Protein AF-A0A1B9KU21-F1 (afdb_monomer)

Radius of gyration: 19.78 Å; Cα contacts (8 Å, |Δi|>4): 44; chains: 1; bounding box: 33×23×56 Å

Secondary structure (DSSP, 8-state):
------HHHHHHHHHHHHHHHHTT--HHHHHHHHHHHHHHHHHHHTT--------HHHHHHHHHHHHHHH--SS-HHHHHHHHT--

Structure (mmCIF, N/CA/C/O backbone):
data_AF-A0A1B9KU21-F1
#
_entry.id   AF-A0A1B9KU21-F1
#
loop_
_atom_site.group_PDB
_atom_site.id
_atom_site.type_symbol
_atom_site.label_atom_id
_atom_site.label_alt_id
_atom_site.label_comp_id
_atom_site.label_asym_id
_atom_site.label_entity_id
_atom_site.label_seq_id
_atom_site.pdbx_PDB_ins_code
_atom_site.Cartn_x
_atom_site.Cartn_y
_atom_site.Cartn_z
_atom_site.occupancy
_atom_site.B_iso_or_equiv
_atom_site.auth_seq_id
_atom_site.auth_comp_id
_atom_site.auth_asym_id
_atom_site.auth_atom_id
_atom_site.pdbx_PDB_model_num
ATOM 1 N N . MET A 1 1 ? -15.825 13.396 23.555 1.00 42.09 1 MET A N 1
ATOM 2 C CA . MET A 1 1 ? -14.503 13.351 22.896 1.00 42.09 1 MET A CA 1
ATOM 3 C C . MET A 1 1 ? -14.652 12.473 21.674 1.00 42.09 1 MET A C 1
ATOM 5 O O . MET A 1 1 ? -14.965 11.303 21.832 1.00 42.09 1 MET A O 1
ATOM 9 N N . GLU A 1 2 ? -14.527 13.041 20.480 1.00 54.84 2 GLU A N 1
ATOM 10 C CA . GLU A 1 2 ? -14.487 12.255 19.247 1.00 54.84 2 GLU A CA 1
ATOM 11 C C . GLU A 1 2 ? -13.105 11.590 19.176 1.00 54.84 2 GLU A C 1
ATOM 13 O O . GLU A 1 2 ? -12.084 12.280 19.204 1.00 54.84 2 GLU A O 1
ATOM 18 N N . ILE A 1 3 ? -13.055 10.257 19.198 1.00 56.38 3 ILE A N 1
ATOM 19 C CA . ILE A 1 3 ? -11.793 9.512 19.132 1.00 56.38 3 ILE A CA 1
ATOM 20 C C . ILE A 1 3 ? -11.294 9.612 17.691 1.00 56.38 3 ILE A C 1
ATOM 22 O O . ILE A 1 3 ? -11.696 8.842 16.821 1.00 56.38 3 ILE A O 1
ATOM 26 N N . LYS A 1 4 ? -10.458 10.615 17.423 1.00 67.31 4 LYS A N 1
ATOM 27 C CA . LYS A 1 4 ? -9.966 10.903 16.077 1.00 67.31 4 LYS A CA 1
ATOM 28 C C . LYS A 1 4 ? -8.663 10.145 15.828 1.00 67.31 4 LYS A C 1
ATOM 30 O O . LYS A 1 4 ? -7.627 10.455 16.412 1.00 67.31 4 LYS A O 1
ATOM 35 N N . ARG A 1 5 ? -8.725 9.127 14.968 1.00 79.19 5 ARG A N 1
ATOM 36 C CA . ARG A 1 5 ? -7.549 8.397 14.475 1.00 79.19 5 ARG A CA 1
ATOM 37 C C . ARG A 1 5 ? -6.698 9.329 13.598 1.00 79.19 5 ARG A C 1
ATOM 39 O O . ARG A 1 5 ? -7.236 10.161 12.870 1.00 79.19 5 ARG A O 1
ATOM 46 N N . HIS A 1 6 ? -5.373 9.189 13.677 1.00 87.94 6 HIS A N 1
ATOM 47 C CA . HIS A 1 6 ? -4.440 9.962 12.851 1.00 87.94 6 HIS A CA 1
ATOM 48 C C . HIS A 1 6 ? -4.718 9.746 11.353 1.00 87.94 6 HIS A C 1
ATOM 50 O O . HIS A 1 6 ? -5.001 8.622 10.936 1.00 87.94 6 HIS A O 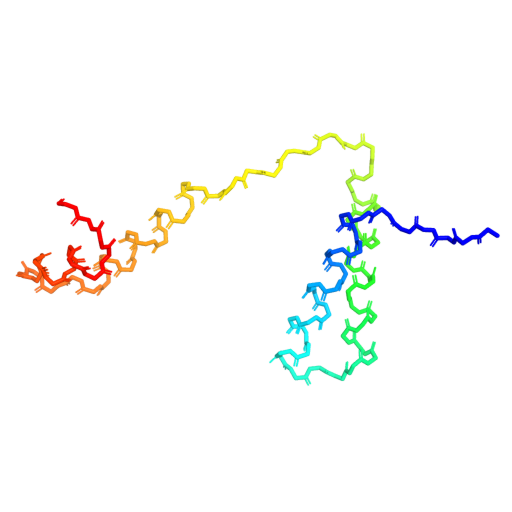1
ATOM 56 N N . GLU A 1 7 ? -4.596 10.800 10.541 1.00 89.88 7 GLU A N 1
ATOM 57 C CA . GLU A 1 7 ? -4.999 10.801 9.123 1.00 89.88 7 GLU A CA 1
ATOM 58 C C . GLU A 1 7 ? -4.351 9.671 8.317 1.00 89.88 7 GLU A C 1
ATOM 60 O O . GLU A 1 7 ? -5.043 8.971 7.581 1.00 89.88 7 GLU A O 1
ATOM 65 N N . LEU A 1 8 ? -3.053 9.415 8.527 1.00 90.12 8 LEU A N 1
ATOM 66 C CA . LEU A 1 8 ? -2.346 8.283 7.914 1.00 90.12 8 LEU A CA 1
ATOM 67 C C . LEU A 1 8 ? -3.080 6.951 8.131 1.00 90.12 8 LEU A C 1
ATOM 69 O O . LEU A 1 8 ? -3.296 6.200 7.184 1.00 90.12 8 LEU A O 1
ATOM 73 N N . PHE A 1 9 ? -3.484 6.658 9.367 1.00 92.50 9 PHE A N 1
ATOM 74 C CA . PHE A 1 9 ? -4.136 5.395 9.705 1.00 92.50 9 PHE A CA 1
ATOM 75 C C . PHE A 1 9 ? -5.570 5.329 9.178 1.00 92.50 9 PHE A C 1
ATOM 77 O O . PHE A 1 9 ? -6.040 4.249 8.831 1.00 92.50 9 PHE A O 1
ATOM 84 N N . THR A 1 10 ? -6.254 6.469 9.067 1.00 93.69 10 THR A N 1
ATOM 85 C CA . THR A 1 10 ? -7.548 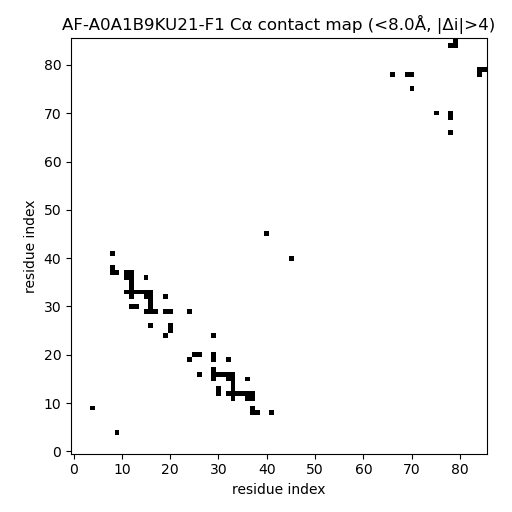6.555 8.378 1.00 93.69 10 THR A CA 1
ATOM 86 C C . THR A 1 10 ? -7.393 6.227 6.893 1.00 93.69 10 THR A C 1
ATOM 88 O O . THR A 1 10 ? -8.141 5.407 6.364 1.00 93.69 10 THR A O 1
ATOM 91 N N . HIS A 1 11 ? -6.385 6.796 6.227 1.00 94.31 11 HIS A N 1
ATOM 92 C CA . HIS A 1 11 ? -6.112 6.511 4.819 1.00 94.31 11 HIS A CA 1
ATOM 93 C C . HIS A 1 11 ? -5.732 5.049 4.582 1.00 94.31 11 HIS A C 1
ATOM 95 O O . HIS A 1 11 ? -6.288 4.432 3.678 1.00 94.31 11 HIS A O 1
ATOM 101 N N . VAL A 1 12 ? -4.851 4.478 5.410 1.00 95.00 12 VAL A N 1
ATOM 102 C CA . VAL A 1 12 ? -4.483 3.057 5.311 1.00 95.00 12 VAL A CA 1
ATOM 103 C C . VAL A 1 12 ? -5.703 2.161 5.515 1.00 95.00 12 VAL A C 1
ATOM 105 O O . VAL A 1 12 ? -5.948 1.280 4.697 1.00 95.00 12 VAL A O 1
ATOM 108 N N . SER A 1 13 ? -6.499 2.411 6.558 1.00 96.50 13 SER A N 1
ATOM 109 C CA . SER A 1 13 ? -7.705 1.626 6.844 1.00 96.50 13 SER A CA 1
ATOM 110 C C . SER A 1 13 ? -8.675 1.628 5.662 1.00 96.50 13 SER A C 1
ATOM 112 O O . SER A 1 13 ? -9.148 0.572 5.249 1.00 96.50 13 SER A O 1
ATOM 114 N N . ASN A 1 14 ? -8.939 2.802 5.085 1.00 96.38 14 ASN A N 1
ATOM 115 C CA . ASN A 1 14 ? -9.860 2.940 3.959 1.00 96.38 14 ASN A CA 1
ATOM 116 C C . ASN A 1 14 ? -9.309 2.302 2.679 1.00 96.38 14 ASN A C 1
ATOM 118 O O . ASN A 1 14 ? -10.062 1.672 1.941 1.00 96.38 14 ASN A O 1
ATOM 122 N N . GLN A 1 15 ? -8.006 2.447 2.416 1.00 97.56 15 GLN A N 1
ATOM 123 C CA . GLN A 1 15 ? -7.369 1.862 1.238 1.00 97.56 15 GLN A CA 1
ATOM 124 C C . GLN A 1 15 ? -7.394 0.329 1.295 1.00 97.56 15 GLN A C 1
ATOM 126 O O . GLN A 1 15 ? -7.777 -0.307 0.319 1.00 97.56 15 GLN A O 1
ATOM 131 N N . VAL A 1 16 ? -7.074 -0.259 2.451 1.00 97.56 16 VAL A N 1
ATOM 132 C CA . VAL A 1 16 ? -7.130 -1.715 2.656 1.00 97.56 16 VAL A CA 1
ATOM 133 C C . VAL A 1 16 ? -8.561 -2.235 2.545 1.00 97.56 16 VAL A C 1
ATOM 135 O O . VAL A 1 16 ? -8.789 -3.251 1.895 1.00 97.56 16 VAL A O 1
ATOM 138 N N . ALA A 1 17 ? -9.537 -1.541 3.138 1.00 97.50 17 ALA A N 1
ATOM 139 C CA . ALA A 1 17 ? -10.941 -1.931 3.022 1.00 97.50 17 ALA A CA 1
ATOM 140 C C . ALA A 1 17 ? -11.412 -1.902 1.561 1.00 97.50 17 ALA A C 1
ATOM 142 O O . ALA A 1 17 ? -12.075 -2.829 1.107 1.00 97.50 17 ALA A O 1
ATOM 143 N N . LYS A 1 18 ? -11.015 -0.877 0.798 1.00 97.81 18 LYS A N 1
ATOM 144 C CA . LYS A 1 18 ? -11.316 -0.792 -0.632 1.00 97.81 18 LYS A CA 1
ATOM 145 C C . LYS A 1 18 ? -10.704 -1.954 -1.417 1.00 97.81 18 LYS A C 1
ATOM 147 O O . LYS A 1 18 ? -11.410 -2.597 -2.180 1.00 97.81 18 LYS A O 1
ATOM 152 N N . GLU A 1 19 ? -9.424 -2.249 -1.210 1.00 97.94 19 GLU A N 1
ATOM 153 C CA . GLU A 1 19 ? -8.767 -3.372 -1.888 1.00 97.94 19 GLU A CA 1
ATOM 154 C C . GLU A 1 19 ? -9.430 -4.709 -1.529 1.00 97.94 19 GLU A C 1
ATOM 156 O O . GLU A 1 19 ? -9.673 -5.534 -2.402 1.00 97.94 19 GLU A O 1
ATOM 161 N N . ALA A 1 20 ? -9.802 -4.911 -0.264 1.00 97.50 20 ALA A N 1
ATOM 162 C CA . ALA A 1 20 ? -10.509 -6.111 0.173 1.00 97.50 20 ALA A CA 1
ATOM 163 C C . ALA A 1 20 ? -11.887 -6.270 -0.497 1.00 97.50 20 ALA A C 1
ATOM 165 O O . ALA A 1 20 ? -12.253 -7.381 -0.884 1.00 97.50 20 ALA A O 1
ATOM 166 N N . LEU A 1 21 ? -12.62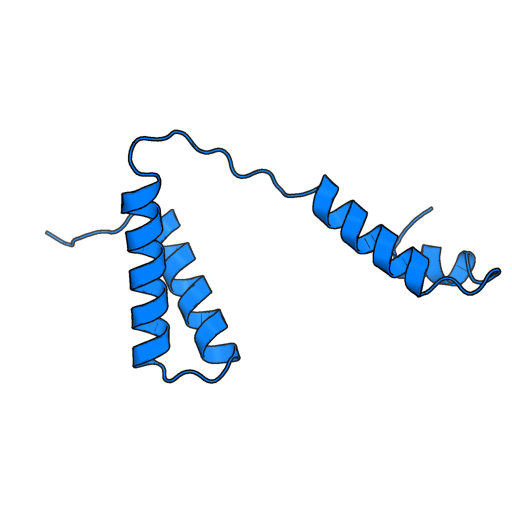5 -5.171 -0.680 1.00 97.50 21 LEU A N 1
ATOM 167 C CA . LEU A 1 21 ? -13.864 -5.159 -1.462 1.00 97.50 21 LEU A CA 1
ATOM 168 C C . LEU A 1 21 ? -13.607 -5.520 -2.931 1.00 97.50 21 LEU A C 1
ATOM 170 O O . LEU A 1 21 ? -14.343 -6.331 -3.489 1.00 97.50 21 LEU A O 1
ATOM 174 N N . ASP A 1 22 ? -12.545 -4.978 -3.536 1.00 97.44 22 ASP A N 1
ATOM 175 C CA . ASP A 1 22 ? -12.154 -5.288 -4.919 1.00 97.44 22 ASP A CA 1
ATOM 176 C C . ASP A 1 22 ? -11.787 -6.782 -5.091 1.00 97.44 22 ASP A C 1
ATOM 178 O O . ASP A 1 22 ? -12.000 -7.357 -6.159 1.00 97.44 22 ASP A O 1
ATOM 182 N N . PHE A 1 23 ? -11.311 -7.444 -4.028 1.00 96.94 23 PHE A N 1
ATOM 183 C CA . PHE A 1 23 ? -11.095 -8.898 -3.972 1.00 96.94 23 PHE A CA 1
ATOM 184 C C . PHE A 1 23 ? -12.358 -9.722 -3.656 1.00 96.94 23 PHE A C 1
ATOM 186 O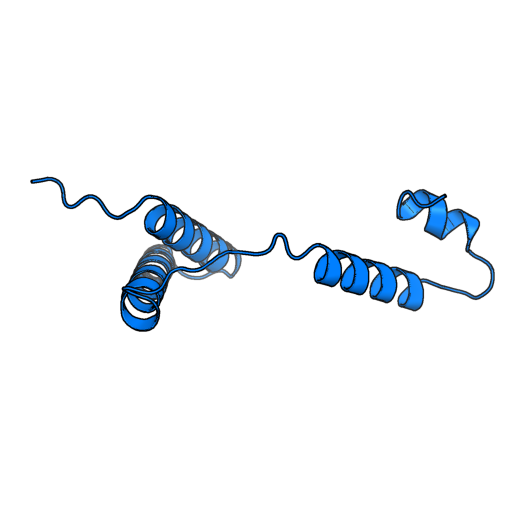 O . PHE A 1 23 ? -12.290 -10.952 -3.611 1.00 96.94 23 PHE A O 1
ATOM 193 N N . GLY A 1 24 ? -13.513 -9.081 -3.461 1.00 96.81 24 GLY A N 1
ATOM 194 C CA . GLY A 1 24 ? -14.802 -9.743 -3.248 1.00 96.81 24 GLY A CA 1
ATOM 195 C C . GLY A 1 24 ? -15.112 -10.109 -1.795 1.00 96.81 24 GLY A C 1
ATOM 196 O O . GLY A 1 24 ? -15.992 -10.939 -1.556 1.00 96.81 24 GLY A O 1
ATOM 197 N N . LEU A 1 25 ? -14.412 -9.525 -0.815 1.00 97.25 25 LEU A N 1
ATOM 198 C CA . LEU A 1 25 ? -14.762 -9.719 0.593 1.00 97.25 25 LEU A CA 1
ATOM 199 C C . LEU A 1 25 ? -16.050 -8.949 0.944 1.00 97.25 25 LEU A C 1
ATOM 201 O O . LEU A 1 25 ? -16.293 -7.873 0.395 1.00 97.25 25 LEU A O 1
ATOM 205 N N . PRO A 1 26 ? -16.863 -9.447 1.896 1.00 97.50 26 PRO A N 1
ATOM 206 C CA . PRO A 1 26 ? -18.006 -8.703 2.419 1.00 97.50 26 PRO A CA 1
ATOM 207 C C . PRO A 1 26 ? -17.585 -7.373 3.056 1.00 97.50 26 PRO A C 1
ATOM 209 O O . PRO A 1 26 ? -16.532 -7.295 3.690 1.00 97.50 26 PRO A O 1
ATOM 212 N N . GLU A 1 27 ? -18.439 -6.352 2.958 1.00 95.00 27 GLU A N 1
ATOM 213 C CA . GLU A 1 27 ? -18.165 -4.988 3.442 1.00 95.00 27 GLU A CA 1
ATOM 214 C C . GLU A 1 27 ? -17.747 -4.934 4.915 1.00 95.00 27 GLU A C 1
ATOM 216 O O . GLU A 1 27 ? -16.756 -4.288 5.259 1.00 95.00 27 GLU A O 1
ATOM 221 N N . GLU A 1 28 ? -18.440 -5.674 5.779 1.00 96.50 28 GLU A N 1
ATOM 222 C CA . GLU A 1 28 ? -18.111 -5.750 7.203 1.00 96.50 28 GLU A CA 1
ATOM 223 C C . GLU A 1 28 ? -16.703 -6.323 7.429 1.00 96.50 28 GLU A C 1
ATOM 225 O O . GLU A 1 28 ? -15.902 -5.766 8.183 1.00 96.50 28 GLU A O 1
ATOM 230 N N . THR A 1 29 ? -16.360 -7.402 6.717 1.00 96.94 29 THR A N 1
ATOM 231 C CA . THR A 1 29 ? -15.038 -8.035 6.802 1.00 96.94 29 THR A CA 1
ATOM 232 C C . THR A 1 29 ? -13.946 -7.125 6.244 1.00 96.94 29 THR A C 1
ATOM 234 O O . THR A 1 29 ? -12.880 -7.009 6.845 1.00 96.94 29 THR A O 1
ATOM 237 N N . ALA A 1 30 ? -14.210 -6.446 5.127 1.00 97.69 30 ALA A N 1
ATOM 238 C CA . ALA A 1 30 ? -13.284 -5.510 4.502 1.00 97.69 30 ALA A CA 1
ATOM 239 C C . ALA A 1 30 ? -12.989 -4.303 5.408 1.00 97.69 30 ALA A C 1
ATOM 241 O O . ALA A 1 30 ? -11.826 -3.953 5.626 1.00 97.69 30 ALA A O 1
ATOM 242 N N . SER A 1 31 ? -14.028 -3.712 6.004 1.00 96.38 31 SER A N 1
ATOM 243 C CA . SER A 1 31 ? -13.889 -2.613 6.964 1.00 96.38 31 SER A CA 1
ATOM 244 C C . SER A 1 31 ? -13.104 -3.047 8.205 1.00 96.38 31 SER A C 1
ATOM 246 O O . SER A 1 31 ? -12.169 -2.361 8.632 1.00 96.38 31 SER A O 1
ATOM 248 N N . GLN A 1 32 ? -13.429 -4.217 8.767 1.00 96.88 32 GLN A N 1
ATOM 249 C CA . GLN A 1 32 ? -12.713 -4.752 9.924 1.00 96.88 32 GLN A CA 1
ATOM 250 C C . GLN A 1 32 ? -11.238 -5.021 9.602 1.00 96.88 32 GLN A C 1
ATOM 252 O O . GLN A 1 32 ? -10.364 -4.704 10.411 1.00 96.88 32 GLN A O 1
ATOM 257 N N . LEU A 1 33 ? -10.946 -5.559 8.415 1.00 97.69 33 LEU A N 1
ATOM 258 C CA . LEU A 1 33 ? -9.581 -5.805 7.961 1.00 97.69 33 LEU A CA 1
ATOM 259 C C . LEU A 1 33 ? -8.779 -4.502 7.876 1.00 97.69 33 LEU A C 1
ATOM 261 O O . LEU A 1 33 ? -7.672 -4.436 8.412 1.00 97.69 33 LEU A O 1
ATOM 265 N N . GLY A 1 34 ? -9.350 -3.450 7.285 1.00 96.50 34 GLY A N 1
ATOM 266 C CA . GLY A 1 34 ? -8.715 -2.133 7.230 1.00 96.50 34 GLY A CA 1
ATOM 267 C C . GLY A 1 34 ? -8.384 -1.580 8.617 1.00 96.50 34 GLY A C 1
ATOM 268 O O . GLY A 1 34 ? -7.254 -1.147 8.871 1.00 96.50 34 GLY A O 1
ATOM 269 N N . CYS A 1 35 ? -9.332 -1.674 9.552 1.00 95.88 35 CYS A N 1
ATOM 270 C CA . CYS A 1 35 ? -9.120 -1.253 10.934 1.00 95.88 35 CYS A CA 1
ATOM 271 C C . CYS A 1 35 ? -8.018 -2.053 11.637 1.00 95.88 35 CYS A C 1
ATOM 273 O O . CYS A 1 35 ? -7.207 -1.458 12.352 1.00 95.88 35 CYS A O 1
ATOM 275 N N . ASN A 1 36 ? -7.977 -3.370 11.426 1.00 97.25 36 ASN A N 1
ATOM 276 C CA . ASN A 1 36 ? -6.972 -4.253 12.014 1.00 97.25 36 ASN A CA 1
ATOM 277 C C . ASN A 1 36 ? -5.571 -3.927 11.494 1.00 97.25 36 ASN A C 1
ATOM 279 O O . ASN A 1 36 ? -4.638 -3.840 12.287 1.00 97.25 36 ASN A O 1
ATOM 283 N N . VAL A 1 37 ? -5.423 -3.682 10.189 1.00 97.00 37 VAL A N 1
ATOM 284 C CA . VAL A 1 37 ? -4.132 -3.299 9.599 1.00 97.00 37 VAL A CA 1
ATOM 285 C C . VAL A 1 37 ? -3.655 -1.955 10.151 1.00 97.00 37 VAL A C 1
ATOM 287 O O . VAL A 1 37 ? -2.500 -1.832 10.552 1.00 97.00 37 VAL A O 1
ATOM 290 N N . ALA A 1 38 ? -4.539 -0.958 10.244 1.00 95.31 38 ALA A N 1
ATOM 291 C CA . ALA A 1 38 ? -4.196 0.335 10.832 1.00 95.31 38 ALA A CA 1
ATOM 292 C C . ALA A 1 38 ? -3.737 0.216 12.300 1.00 95.31 38 ALA A C 1
ATOM 294 O O . ALA A 1 38 ? -2.759 0.859 12.685 1.00 95.31 38 ALA A O 1
ATOM 295 N N . ASN A 1 39 ? -4.404 -0.622 13.101 1.00 94.69 39 ASN A N 1
ATOM 296 C CA . ASN A 1 39 ? -3.992 -0.898 14.481 1.00 94.69 39 ASN A CA 1
ATOM 297 C C . ASN A 1 39 ? -2.638 -1.612 14.538 1.00 94.69 39 ASN A C 1
ATOM 299 O O . ASN A 1 39 ? -1.764 -1.183 15.284 1.00 94.69 39 ASN A O 1
ATOM 303 N N . ALA A 1 40 ? -2.429 -2.632 13.703 1.00 95.94 40 ALA A N 1
ATOM 304 C CA . ALA A 1 40 ? -1.171 -3.368 13.661 1.00 95.94 40 ALA A CA 1
ATOM 305 C C . ALA A 1 40 ? 0.016 -2.451 13.331 1.00 95.94 40 ALA A C 1
ATOM 307 O O . ALA A 1 40 ? 1.062 -2.555 13.962 1.00 95.94 40 ALA A O 1
ATOM 308 N N . ILE A 1 41 ? -0.138 -1.506 12.396 1.00 93.00 41 ILE A N 1
ATOM 309 C CA . ILE A 1 41 ? 0.932 -0.543 12.093 1.00 93.00 41 ILE A CA 1
ATOM 310 C C . ILE A 1 41 ? 1.217 0.351 13.307 1.00 93.00 41 ILE A C 1
ATOM 312 O O . ILE A 1 41 ? 2.381 0.591 13.629 1.00 93.00 41 ILE A O 1
ATOM 316 N N . ALA A 1 42 ? 0.176 0.835 13.988 1.00 91.62 42 ALA A N 1
ATOM 317 C CA . ALA A 1 42 ? 0.338 1.675 15.171 1.00 91.62 42 ALA A CA 1
ATOM 318 C C . ALA A 1 42 ? 1.023 0.931 16.331 1.00 91.62 42 ALA A C 1
ATOM 320 O O . ALA A 1 42 ? 1.847 1.522 17.023 1.00 91.62 42 ALA A O 1
ATOM 321 N N . GLU A 1 43 ? 0.720 -0.353 16.524 1.00 93.56 43 GLU A N 1
ATOM 322 C CA . GLU A 1 43 ? 1.323 -1.191 17.567 1.00 93.56 43 GLU A CA 1
ATOM 323 C C . GLU A 1 43 ? 2.764 -1.596 17.233 1.00 93.56 43 GLU A C 1
ATOM 325 O O . GLU A 1 43 ? 3.642 -1.512 18.088 1.00 93.56 43 GLU A 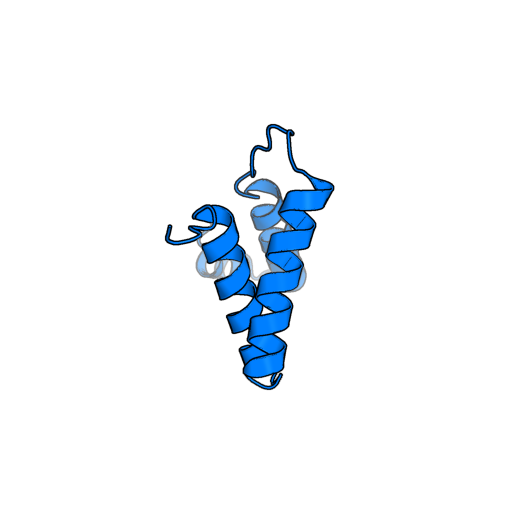O 1
ATOM 330 N N . LEU A 1 44 ? 3.029 -2.002 15.988 1.00 93.69 44 LEU A N 1
ATOM 331 C CA . LEU A 1 44 ? 4.343 -2.505 15.573 1.00 93.69 44 LEU A CA 1
ATOM 332 C C . LEU A 1 44 ? 5.380 -1.393 15.395 1.00 93.69 44 LEU A C 1
ATOM 334 O O . LEU A 1 44 ? 6.560 -1.595 15.681 1.00 93.69 44 LEU A O 1
ATOM 338 N N . PHE A 1 45 ? 4.953 -0.227 14.907 1.00 90.69 45 PHE A N 1
ATOM 339 C CA . PHE A 1 45 ? 5.849 0.875 14.541 1.00 90.69 45 PHE A CA 1
ATOM 340 C C . PHE A 1 45 ? 5.634 2.136 15.385 1.00 90.69 45 PHE A C 1
ATOM 342 O O . PHE A 1 45 ? 6.270 3.166 15.144 1.00 90.69 45 PHE A O 1
ATOM 349 N N . GLY A 1 46 ? 4.751 2.074 16.384 1.00 87.50 46 GLY A N 1
ATOM 350 C CA . GLY A 1 46 ? 4.500 3.171 17.308 1.00 87.50 46 GLY A CA 1
ATOM 351 C C . GLY A 1 46 ? 5.785 3.658 17.980 1.00 87.50 46 GLY A C 1
ATOM 352 O O . GLY A 1 46 ? 6.585 2.872 18.480 1.00 87.50 46 GLY A O 1
ATOM 353 N N . GLY A 1 47 ? 5.997 4.975 17.978 1.00 86.62 47 GLY A N 1
ATOM 354 C CA . GLY A 1 47 ? 7.182 5.605 18.571 1.00 86.62 47 GLY A CA 1
ATOM 355 C C . GLY A 1 47 ? 8.420 5.656 17.667 1.00 86.62 47 GLY A C 1
ATOM 356 O O . GL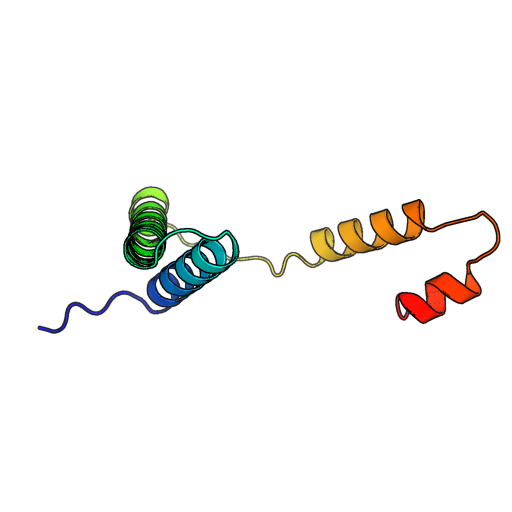Y A 1 47 ? 9.417 6.260 18.056 1.00 86.62 47 GLY A O 1
ATOM 357 N N . GLN A 1 48 ? 8.367 5.084 16.461 1.00 87.88 48 GLN A N 1
ATOM 358 C CA . GLN A 1 48 ? 9.445 5.179 15.475 1.00 87.88 48 GLN A CA 1
ATOM 359 C C . GLN A 1 48 ? 9.235 6.370 14.527 1.00 87.88 48 GLN A C 1
ATOM 361 O O . GLN A 1 48 ? 8.106 6.760 14.232 1.00 87.88 48 GLN A O 1
ATOM 366 N N . ASN A 1 49 ? 10.328 6.937 14.009 1.00 84.88 49 ASN A N 1
ATOM 367 C CA . ASN A 1 49 ? 10.274 7.917 12.925 1.00 84.88 49 ASN A CA 1
ATOM 368 C C . ASN A 1 49 ? 10.508 7.196 11.591 1.00 84.88 49 ASN A C 1
ATOM 370 O O . ASN A 1 49 ? 11.621 6.751 11.308 1.00 84.88 49 ASN A O 1
ATOM 374 N N . LEU A 1 50 ? 9.444 7.044 10.801 1.00 83.31 50 LEU A N 1
ATOM 375 C CA . LEU A 1 50 ? 9.474 6.366 9.508 1.00 83.31 50 LEU A CA 1
ATOM 376 C C . LEU A 1 50 ? 9.406 7.380 8.367 1.00 83.31 50 LEU A C 1
ATOM 378 O O . LEU A 1 50 ? 8.573 8.284 8.364 1.00 83.31 50 LEU A O 1
ATOM 382 N N . THR A 1 51 ? 10.244 7.181 7.352 1.00 84.69 51 THR A N 1
ATOM 383 C CA . THR A 1 51 ? 10.140 7.882 6.068 1.00 84.69 51 THR A CA 1
ATOM 384 C C . THR A 1 51 ? 9.710 6.884 5.005 1.00 84.69 51 THR A C 1
ATOM 386 O O . THR A 1 51 ? 10.387 5.881 4.800 1.00 84.69 51 THR A O 1
ATOM 389 N N . PHE A 1 52 ? 8.606 7.165 4.311 1.00 80.19 52 PHE A N 1
ATOM 390 C CA . PHE A 1 52 ? 8.156 6.359 3.177 1.00 80.19 52 PHE A CA 1
ATOM 391 C C . PHE A 1 52 ? 8.881 6.815 1.899 1.00 80.19 52 PHE A C 1
ATOM 393 O O . PHE A 1 52 ? 8.619 7.924 1.416 1.00 80.19 52 PHE A O 1
ATOM 400 N N . PRO A 1 53 ? 9.803 6.014 1.334 1.00 78.19 53 PRO A N 1
ATOM 401 C CA . PRO A 1 53 ? 10.391 6.331 0.040 1.00 78.19 53 PRO A CA 1
ATOM 402 C C . PRO A 1 53 ? 9.318 6.264 -1.060 1.00 78.19 53 PRO A C 1
ATOM 404 O O . PRO A 1 53 ? 8.364 5.500 -0.981 1.00 78.19 53 PRO A O 1
ATOM 407 N N . LYS A 1 54 ? 9.466 7.047 -2.138 1.00 77.69 54 LYS A N 1
ATOM 408 C CA . LYS A 1 54 ? 8.509 7.051 -3.273 1.00 77.69 54 LYS A CA 1
ATOM 409 C C . LYS A 1 54 ? 8.579 5.797 -4.162 1.00 77.69 54 LYS A C 1
ATOM 411 O O . LYS A 1 54 ? 7.926 5.759 -5.215 1.00 77.69 54 LYS A O 1
ATOM 416 N N . ASP A 1 55 ? 9.408 4.827 -3.780 1.00 80.00 55 ASP A N 1
ATOM 417 C CA . ASP A 1 55 ? 9.705 3.602 -4.524 1.00 80.00 55 ASP A CA 1
ATOM 418 C C . ASP A 1 55 ? 10.115 3.847 -5.977 1.00 80.00 55 ASP A C 1
ATOM 420 O O . ASP A 1 55 ? 9.801 3.076 -6.878 1.00 80.00 55 ASP A O 1
ATOM 424 N N . TYR A 1 56 ? 10.831 4.946 -6.226 1.00 78.94 56 TYR A N 1
ATOM 425 C CA . TYR A 1 56 ? 11.245 5.325 -7.576 1.00 78.94 56 TYR A CA 1
ATOM 426 C C . TYR A 1 56 ? 12.119 4.245 -8.227 1.00 78.94 56 TYR A C 1
ATOM 428 O O . TYR A 1 56 ? 11.847 3.829 -9.349 1.00 78.94 56 TYR A O 1
ATOM 436 N N . ALA A 1 57 ? 13.112 3.733 -7.491 1.00 80.38 57 ALA A N 1
ATOM 437 C CA . ALA A 1 57 ? 13.981 2.661 -7.968 1.00 80.38 57 ALA A CA 1
ATOM 438 C C . ALA A 1 57 ? 13.199 1.367 -8.236 1.00 80.38 57 ALA A C 1
ATOM 440 O O . ALA A 1 57 ? 13.364 0.760 -9.287 1.00 80.38 57 ALA A O 1
ATOM 441 N N . PHE A 1 58 ? 12.290 0.985 -7.334 1.00 82.88 58 PHE A N 1
ATOM 442 C CA . PHE A 1 58 ? 11.459 -0.205 -7.518 1.00 82.88 58 PHE A CA 1
ATOM 443 C C . PHE A 1 58 ? 10.542 -0.084 -8.743 1.00 82.88 58 PHE A C 1
ATOM 445 O O . PHE A 1 58 ? 10.469 -1.009 -9.546 1.00 82.88 58 PHE A O 1
ATOM 452 N N . LYS A 1 59 ? 9.898 1.073 -8.941 1.00 85.81 59 LYS A N 1
ATOM 453 C CA . LYS A 1 59 ? 9.052 1.344 -10.116 1.00 85.81 59 LYS A CA 1
ATOM 454 C C . LYS A 1 59 ? 9.843 1.296 -11.423 1.00 85.81 59 LYS A C 1
ATOM 456 O O . LYS A 1 59 ? 9.330 0.774 -12.410 1.00 85.81 59 LYS A O 1
ATOM 461 N N . ILE A 1 60 ? 11.082 1.796 -11.429 1.00 86.25 60 ILE A N 1
ATOM 462 C CA . ILE A 1 60 ? 11.990 1.652 -12.576 1.00 86.25 60 ILE A CA 1
ATOM 463 C C . ILE A 1 60 ? 12.292 0.179 -12.829 1.00 86.25 60 ILE A C 1
ATOM 465 O O . ILE A 1 60 ? 12.070 -0.283 -13.941 1.00 86.25 60 ILE A O 1
ATOM 469 N N . SER A 1 61 ? 12.713 -0.573 -11.810 1.00 87.44 61 SER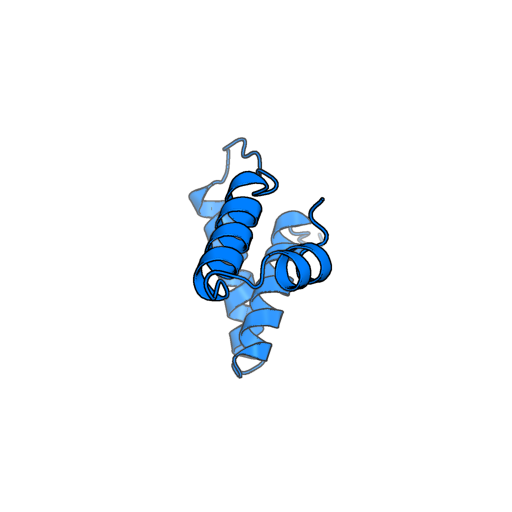 A N 1
ATOM 470 C CA . SER A 1 61 ? 13.022 -1.999 -11.964 1.00 87.44 61 SER A CA 1
ATOM 471 C C . SER A 1 61 ? 11.829 -2.795 -12.493 1.00 87.44 61 SER A C 1
ATOM 473 O O . SER A 1 61 ? 11.993 -3.670 -13.338 1.00 87.44 61 SER A O 1
ATOM 475 N N . GLN A 1 62 ? 10.615 -2.473 -12.037 1.00 89.94 62 GLN A N 1
ATOM 476 C CA . GLN A 1 62 ? 9.391 -3.122 -12.501 1.00 89.94 62 GLN A CA 1
ATOM 477 C C . GLN A 1 62 ? 9.112 -2.819 -13.981 1.00 89.94 62 GLN A C 1
ATOM 479 O O . GLN A 1 62 ? 8.807 -3.730 -14.751 1.00 89.94 62 GLN A O 1
ATOM 484 N N . ARG A 1 63 ? 9.274 -1.556 -14.396 1.00 92.44 63 ARG A N 1
ATOM 485 C CA . ARG A 1 63 ? 9.152 -1.140 -15.799 1.00 92.44 63 ARG A CA 1
ATOM 486 C C . ARG A 1 63 ? 10.207 -1.814 -16.673 1.00 92.44 63 ARG A C 1
ATOM 488 O O . ARG A 1 63 ? 9.883 -2.328 -17.736 1.00 92.44 63 ARG A O 1
ATOM 495 N N . ASP A 1 64 ? 11.459 -1.820 -16.237 1.00 92.06 64 ASP A N 1
ATOM 496 C CA . ASP A 1 64 ? 12.568 -2.367 -17.016 1.00 92.06 64 ASP A CA 1
ATOM 497 C C . ASP A 1 64 ? 12.424 -3.892 -17.174 1.00 92.06 64 ASP A C 1
ATOM 499 O O . ASP A 1 64 ? 12.671 -4.426 -18.255 1.00 92.06 64 ASP A O 1
ATOM 503 N N . ALA A 1 65 ? 11.912 -4.588 -16.151 1.00 93.50 65 ALA A N 1
ATOM 504 C CA . ALA A 1 65 ? 11.541 -5.999 -16.249 1.00 93.50 65 ALA A CA 1
ATOM 505 C C . ALA A 1 65 ? 10.414 -6.244 -17.273 1.00 93.50 65 ALA A C 1
ATOM 507 O O . ALA A 1 65 ? 10.487 -7.200 -18.046 1.00 93.50 65 ALA A O 1
ATOM 508 N N . GLN A 1 66 ? 9.398 -5.375 -17.324 1.00 94.50 66 GLN A N 1
ATOM 509 C CA . GLN A 1 66 ? 8.340 -5.446 -18.342 1.00 94.50 66 GLN A CA 1
ATOM 510 C C . GLN A 1 66 ? 8.891 -5.208 -19.753 1.00 94.50 66 GLN A C 1
ATOM 512 O O . GLN A 1 66 ? 8.584 -5.971 -20.666 1.00 94.50 66 GLN A O 1
ATOM 517 N N . ILE A 1 67 ? 9.751 -4.200 -19.929 1.00 93.62 67 ILE A N 1
ATOM 518 C CA . ILE A 1 67 ? 10.419 -3.915 -21.207 1.00 93.62 67 ILE A CA 1
ATOM 519 C C . ILE A 1 67 ? 11.233 -5.125 -21.663 1.00 93.62 67 ILE A C 1
ATOM 521 O O . ILE A 1 67 ? 11.134 -5.520 -22.822 1.00 93.62 67 ILE A O 1
ATOM 525 N N . TYR A 1 68 ? 12.003 -5.731 -20.755 1.00 93.62 68 TYR A N 1
ATOM 526 C CA . TYR A 1 68 ? 12.791 -6.925 -21.048 1.00 93.62 68 TYR A CA 1
ATOM 527 C C . TYR A 1 68 ? 11.909 -8.097 -21.497 1.00 93.62 68 TYR A C 1
ATOM 529 O O . TYR A 1 68 ? 12.228 -8.760 -22.480 1.00 93.62 68 TYR A O 1
ATOM 537 N N . HIS A 1 69 ? 10.777 -8.325 -20.827 1.00 95.38 69 HIS A N 1
ATOM 538 C CA . HIS A 1 69 ? 9.849 -9.398 -21.185 1.00 95.38 69 HIS A CA 1
ATOM 539 C C . HIS A 1 69 ? 9.151 -9.171 -22.538 1.00 95.38 69 HIS A C 1
ATOM 541 O O . HIS A 1 69 ? 8.872 -10.121 -23.265 1.00 95.38 69 HIS A O 1
ATOM 547 N N . GLU A 1 70 ? 8.881 -7.916 -22.899 1.00 94.50 70 GLU A N 1
ATOM 548 C CA . GLU A 1 70 ? 8.253 -7.544 -24.173 1.00 94.50 70 GLU A CA 1
ATOM 549 C C . GLU A 1 70 ? 9.247 -7.386 -25.336 1.00 94.50 70 GLU A C 1
ATOM 551 O O . GLU A 1 70 ? 8.845 -7.143 -26.482 1.00 94.50 70 GLU A O 1
ATOM 556 N N . PHE A 1 71 ? 10.546 -7.497 -25.064 1.00 95.38 71 PHE A N 1
ATOM 557 C CA . PHE A 1 71 ? 11.589 -7.318 -26.058 1.00 95.38 71 PHE A CA 1
ATOM 558 C C . PHE A 1 71 ? 11.702 -8.530 -26.989 1.00 95.38 71 PHE A C 1
ATOM 560 O O . PHE A 1 71 ? 11.905 -9.663 -26.564 1.00 95.38 71 PHE A O 1
ATOM 567 N N . LYS A 1 72 ? 11.592 -8.272 -28.296 1.00 94.19 72 LYS A N 1
ATOM 568 C CA . LYS A 1 72 ? 11.594 -9.292 -29.360 1.00 94.19 72 LYS A CA 1
ATOM 569 C C . LYS A 1 72 ? 12.888 -9.316 -30.182 1.00 94.19 72 LYS A C 1
ATOM 571 O O . LYS A 1 72 ? 12.949 -10.003 -31.195 1.00 94.19 72 LYS A O 1
ATOM 576 N N . GLY A 1 73 ? 13.911 -8.552 -29.792 1.00 92.69 73 GLY A N 1
ATOM 577 C CA . GLY A 1 73 ? 15.189 -8.462 -30.513 1.00 92.69 73 GLY A CA 1
ATOM 578 C C . GLY A 1 73 ? 15.316 -7.250 -31.444 1.00 92.69 73 GLY A C 1
ATOM 579 O O . GLY A 1 73 ? 16.424 -6.779 -31.676 1.00 92.69 73 GLY A O 1
ATOM 580 N N . ASN A 1 74 ? 14.205 -6.713 -31.959 1.00 93.62 74 ASN A N 1
ATOM 581 C CA . ASN A 1 74 ? 14.218 -5.619 -32.941 1.00 93.62 74 ASN A CA 1
ATOM 582 C C . ASN A 1 74 ? 13.100 -4.571 -32.758 1.00 93.62 74 ASN A C 1
ATOM 584 O O . ASN A 1 74 ? 12.965 -3.672 -33.585 1.00 93.62 74 ASN A O 1
ATOM 588 N N . ASN A 1 75 ? 12.317 -4.638 -31.679 1.00 95.56 75 ASN A N 1
ATOM 589 C CA . ASN A 1 75 ? 11.159 -3.766 -31.438 1.00 95.56 75 ASN A CA 1
ATOM 590 C C . ASN A 1 75 ? 11.468 -2.535 -30.561 1.00 95.56 75 ASN A C 1
ATOM 592 O O . ASN A 1 75 ? 10.582 -2.005 -29.891 1.00 95.56 75 ASN A O 1
ATOM 596 N N . TYR A 1 76 ? 12.713 -2.048 -30.567 1.00 91.06 76 TYR A N 1
ATOM 597 C CA . TYR A 1 76 ? 13.147 -0.917 -29.735 1.00 91.06 76 TYR A CA 1
ATOM 598 C C . TYR A 1 76 ? 12.292 0.344 -29.935 1.00 91.06 76 TYR A C 1
ATOM 600 O O . TYR A 1 76 ? 11.934 1.002 -28.962 1.00 91.06 76 TYR A O 1
ATOM 608 N N . HIS A 1 77 ? 11.912 0.652 -31.180 1.00 92.25 77 HIS A N 1
ATOM 609 C CA . HIS A 1 77 ? 11.072 1.812 -31.503 1.00 92.25 77 HIS A CA 1
ATOM 610 C C . HIS A 1 77 ? 9.642 1.711 -30.949 1.00 92.25 77 HIS A C 1
ATOM 612 O O . HIS A 1 77 ? 9.030 2.728 -30.622 1.00 92.25 77 HIS A O 1
ATOM 618 N N . GLU A 1 78 ? 9.092 0.500 -30.856 1.00 94.06 78 GLU A N 1
ATOM 619 C CA . GLU A 1 78 ? 7.755 0.274 -30.301 1.00 94.06 78 GLU A CA 1
ATOM 620 C C . GLU A 1 78 ? 7.782 0.412 -28.777 1.00 94.06 78 GLU A C 1
ATOM 622 O O . GLU A 1 78 ? 6.943 1.105 -28.197 1.00 94.06 78 GLU A O 1
ATOM 627 N N . LEU A 1 79 ? 8.787 -0.194 -28.137 1.00 93.38 79 LEU A N 1
ATOM 628 C CA . LEU A 1 79 ? 8.970 -0.129 -26.689 1.00 93.38 79 LEU A CA 1
ATOM 629 C C . LEU A 1 79 ? 9.279 1.298 -26.225 1.00 93.38 79 LEU A C 1
ATOM 631 O O . LEU A 1 79 ? 8.671 1.761 -25.261 1.00 93.38 79 LEU A O 1
ATOM 635 N N . SER A 1 80 ? 10.139 2.042 -26.927 1.00 91.75 80 SER A N 1
ATOM 636 C CA . SER A 1 80 ? 10.466 3.422 -26.545 1.00 91.75 80 SER A CA 1
ATOM 637 C C . SER A 1 80 ? 9.235 4.333 -26.568 1.00 91.75 80 SER A C 1
ATOM 639 O O . SER A 1 80 ? 8.994 5.077 -25.615 1.00 91.75 80 SER A O 1
ATOM 641 N N . ARG A 1 81 ? 8.366 4.201 -27.581 1.00 92.12 81 ARG A N 1
ATOM 642 C CA . ARG A 1 81 ? 7.080 4.916 -27.635 1.00 92.12 81 ARG A CA 1
ATOM 643 C C . ARG A 1 81 ? 6.117 4.476 -26.534 1.00 92.12 81 ARG A C 1
ATOM 645 O O . ARG A 1 81 ? 5.516 5.335 -25.889 1.00 92.12 81 ARG A O 1
ATOM 652 N N . LYS A 1 82 ? 5.975 3.166 -26.305 1.00 92.62 82 LYS A N 1
ATOM 653 C CA . LYS A 1 82 ? 5.063 2.608 -25.292 1.00 92.62 82 LYS A CA 1
ATOM 654 C C . LYS A 1 82 ? 5.427 3.069 -23.879 1.00 92.62 82 LYS A C 1
ATOM 656 O O .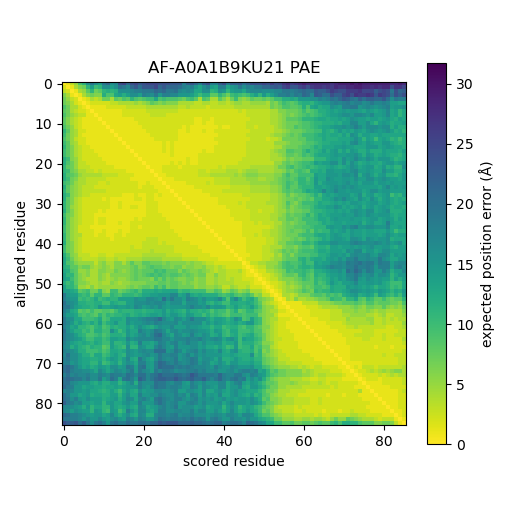 LYS A 1 82 ? 4.548 3.479 -23.126 1.00 92.62 82 LYS A O 1
ATOM 661 N N . TYR A 1 83 ? 6.715 3.057 -23.545 1.00 91.56 83 TYR A N 1
ATOM 662 C CA . TYR A 1 83 ? 7.214 3.402 -22.212 1.00 91.56 83 TYR A CA 1
ATOM 663 C C . TYR A 1 83 ? 7.674 4.861 -22.076 1.00 91.56 83 TYR A C 1
ATOM 665 O O . TYR A 1 83 ? 8.155 5.246 -21.010 1.00 91.56 83 TYR A O 1
ATOM 673 N N . ARG A 1 84 ? 7.493 5.687 -23.120 1.00 88.62 84 ARG A N 1
ATOM 674 C CA . ARG A 1 84 ? 7.902 7.106 -23.171 1.00 88.62 84 ARG A CA 1
ATOM 675 C C . ARG A 1 84 ? 9.380 7.300 -22.817 1.00 88.62 84 ARG A C 1
ATOM 677 O O . ARG A 1 84 ? 9.734 8.169 -22.024 1.00 88.62 84 ARG A O 1
ATOM 684 N N . MET A 1 85 ? 10.226 6.455 -23.392 1.00 85.12 85 MET A N 1
ATOM 685 C CA . MET A 1 85 ? 11.679 6.524 -23.271 1.00 85.12 85 MET A CA 1
ATOM 686 C C . MET A 1 85 ? 12.264 7.126 -24.552 1.00 85.12 85 MET A C 1
ATOM 688 O O . MET A 1 85 ? 11.687 6.959 -25.628 1.00 85.12 85 MET A O 1
ATOM 692 N N . THR A 1 86 ? 13.366 7.863 -24.420 1.00 77.38 86 THR A N 1
ATOM 693 C CA . THR A 1 86 ? 14.101 8.469 -25.543 1.00 77.38 86 THR A CA 1
ATOM 694 C C . THR A 1 86 ? 15.125 7.513 -26.115 1.00 77.38 86 THR A C 1
ATOM 696 O O . THR A 1 86 ? 15.851 6.919 -25.286 1.00 77.38 86 THR A O 1
#

Mean predicted aligned error: 8.47 Å

pLDDT: mean 90.13, std 9.7, range [42.09, 97.94]

Solvent-accessible surface area (backbone atoms only — not comparable to full-atom values): 5168 Å² total; per-residue (Å²): 132,84,89,76,74,57,66,70,45,51,51,49,16,52,52,44,16,50,52,32,41,76,73,68,45,56,67,70,60,12,48,50,49,8,51,50,52,33,48,50,50,49,70,77,49,58,94,60,93,82,82,84,76,89,50,61,69,58,53,48,54,53,50,52,52,50,51,58,73,71,57,75,90,78,50,62,74,58,50,28,63,74,70,74,50,134

Sequence (86 aa):
MEIKRHELFTHVSNQVAKEALDFGLPEETASQLGCNVANAIAELFGGQNLTFPKDYAFKISQRDAQIYHEFKGNNYHELSRKYRMT

Foldseek 3Di:
DPP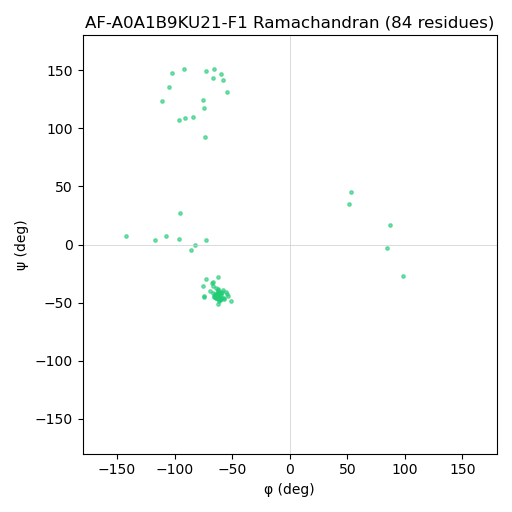DDDPVLVVQLVVQLVVCVVVPDDNVVSNVRSNVVSVCCCVVCPPHDDDDDPCPVVVVVVLVVVLVVPDPPPCPVVSCVVVVHD

Nearest PDB structures (foldseek):
  1rr7-assembly1_A  TM=5.425E-01  e=2.402E-03  Muvirus mu
  1tfe-assembly1_A-2  TM=7.756E-01  e=1.151E+00  Thermus thermophilus
  5zwa-assembly1_A  TM=6.912E-01  e=2.663E+00  Salmonella enterica
  5zwb-assembly1_A  TM=6.920E-01  e=3.002E+00  Salmonella enterica
  4r71-assembly2_C  TM=7.431E-01  e=4.849E+00  Escherichia coli K-12